Protein AF-A0A1D2NMA6-F1 (afdb_monomer_lite)

Sequence (159 aa):
MSFCCPCSRRSRALLVGILDLIVGSGGLSAVCFLLYIITNEMSKLQEDSPIEYNERMHILTGLYWSVMLSYVFPATVTLIIGIFTVFAVAQNNDCCAIASILLTIILVFACAGILLILYLIRIELPFLIPLSVVTILHVIFTFVLLSFRANDLKAQRTV

Organism: Orchesella cincta (NCBI:txid48709)

pLDDT: mean 81.52, std 11.04, range [36.41, 93.44]

Secondary structure (DSSP, 8-state):
--------HHHHHHHHHHHHHHHHHHHHHHHHHHHHHHHHHHHHHHHH-HHHHHHHHHHHHHHHHHHIIIIIHHHHHHHHHHHHHHHHHHHT-HHHHHHHHHHHHHHHHHHHHHHHHHHHTT--HHHHHHHHHHHHHHHHHHHHHHHHHHHHHHHHHT-

Radius of gyration: 20.3 Å; chains: 1; bounding box: 48×24×70 Å

Foldseek 3Di:
DDDDDPCPLLNVLLVLLVVLLCQLVVLVVVLVVVVVVLVVVLVVLVVPPVPCSVVVVVVSVVVNVLSCQLGVVLSNLSNVLSVLSNCCSVVVPVVSLVVSLVSLVVSLVSLVVSLVVCVVVVPDPVSNVSSVVSSVSSVVSSVSSVVSVVVVVVVVVVD

Structure (mmCIF, N/CA/C/O backbone):
data_AF-A0A1D2NMA6-F1
#
_entry.id   AF-A0A1D2NMA6-F1
#
loop_
_atom_site.group_PDB
_atom_site.id
_atom_site.type_symbol
_atom_site.label_atom_id
_atom_site.label_alt_id
_atom_site.label_comp_id
_atom_site.label_asym_id
_atom_site.label_entity_id
_atom_site.label_seq_id
_atom_site.pdbx_PDB_ins_code
_atom_site.Cartn_x
_atom_site.Cartn_y
_atom_site.Cartn_z
_atom_site.occupancy
_atom_site.B_iso_or_equiv
_atom_site.auth_seq_id
_atom_site.auth_comp_id
_atom_site.auth_asym_id
_atom_site.auth_atom_id
_atom_site.pdbx_PDB_model_num
ATOM 1 N N . MET A 1 1 ? -10.199 -12.063 -37.151 1.00 40.91 1 MET A N 1
ATOM 2 C CA . MET A 1 1 ? -9.593 -12.136 -35.802 1.00 40.91 1 MET A CA 1
ATOM 3 C C . MET A 1 1 ? -8.202 -11.534 -35.863 1.00 40.91 1 MET A C 1
ATOM 5 O O . MET A 1 1 ? -7.366 -12.136 -36.516 1.00 40.91 1 MET A O 1
ATOM 9 N N . SER A 1 2 ? -7.967 -10.359 -35.270 1.00 36.41 2 SER A N 1
ATOM 10 C CA . SER A 1 2 ? -6.623 -9.805 -34.993 1.00 36.41 2 SER A CA 1
ATOM 11 C C . SER A 1 2 ? -6.759 -8.528 -34.151 1.00 36.41 2 SER A C 1
ATOM 13 O O . SER A 1 2 ? -6.626 -7.422 -34.659 1.00 36.41 2 SER A O 1
ATOM 15 N N . PHE A 1 3 ? -7.064 -8.677 -32.861 1.00 41.34 3 PHE A N 1
ATOM 16 C CA . PHE A 1 3 ? -6.828 -7.630 -31.865 1.00 41.34 3 PHE A CA 1
ATOM 17 C C . PHE A 1 3 ? -5.645 -8.082 -31.017 1.00 41.34 3 PHE A C 1
ATOM 19 O O . PHE A 1 3 ? -5.811 -8.827 -30.060 1.00 41.34 3 PHE A O 1
ATOM 26 N N . CYS A 1 4 ? -4.439 -7.673 -31.397 1.00 44.31 4 CYS A N 1
ATOM 27 C CA . CYS A 1 4 ? -3.271 -7.781 -30.532 1.00 44.31 4 CYS A CA 1
ATOM 28 C C . CYS A 1 4 ? -2.357 -6.593 -30.830 1.00 44.31 4 CYS A C 1
ATOM 30 O O . CYS A 1 4 ? -1.364 -6.713 -31.540 1.00 44.31 4 CYS A O 1
ATOM 32 N N . CYS A 1 5 ? -2.705 -5.420 -30.292 1.00 48.94 5 CYS A N 1
ATOM 33 C CA . CYS A 1 5 ? -1.688 -4.405 -30.044 1.00 48.94 5 CYS A CA 1
ATOM 34 C C . CYS A 1 5 ? -0.673 -5.035 -29.080 1.00 48.94 5 CYS A C 1
ATOM 36 O O . CYS A 1 5 ? -1.072 -5.414 -27.974 1.00 48.94 5 CYS A O 1
ATOM 38 N N . PRO A 1 6 ? 0.615 -5.172 -29.434 1.00 49.62 6 PRO A N 1
ATOM 39 C CA . PRO A 1 6 ? 1.614 -5.495 -28.435 1.00 49.62 6 PRO A CA 1
ATOM 40 C C . PRO A 1 6 ? 1.667 -4.294 -27.490 1.00 49.62 6 PRO A C 1
ATOM 42 O O . PRO A 1 6 ? 2.248 -3.265 -27.828 1.00 49.62 6 PRO A O 1
ATOM 45 N N . CYS A 1 7 ? 1.010 -4.390 -26.329 1.00 57.56 7 CYS A N 1
ATOM 46 C CA . CYS A 1 7 ? 1.116 -3.376 -25.286 1.00 57.56 7 CYS A CA 1
ATOM 47 C C . CYS A 1 7 ? 2.602 -3.126 -25.032 1.00 57.56 7 CYS A C 1
ATOM 49 O O . CYS A 1 7 ? 3.321 -3.998 -24.514 1.00 57.56 7 CYS A O 1
ATOM 51 N N . SER A 1 8 ? 3.060 -1.944 -25.451 1.00 68.88 8 SER A N 1
ATOM 52 C CA . SER A 1 8 ? 4.447 -1.538 -25.295 1.00 68.88 8 SER A CA 1
ATOM 53 C C . SER A 1 8 ? 4.814 -1.652 -23.815 1.00 68.88 8 SER A C 1
ATOM 55 O O . SER A 1 8 ? 3.973 -1.496 -22.926 1.00 68.88 8 SER A O 1
ATOM 57 N N . ARG A 1 9 ? 6.066 -1.987 -23.512 1.00 70.88 9 ARG A N 1
ATOM 58 C CA . ARG A 1 9 ? 6.499 -2.213 -22.123 1.00 70.88 9 ARG A CA 1
ATOM 59 C C . ARG A 1 9 ? 6.287 -0.966 -21.250 1.00 70.88 9 ARG A C 1
ATOM 61 O O . ARG A 1 9 ? 5.911 -1.098 -20.090 1.00 70.88 9 ARG A O 1
ATOM 68 N N . ARG A 1 10 ? 6.392 0.225 -21.851 1.00 73.50 10 ARG A N 1
ATOM 69 C CA . ARG A 1 10 ? 6.028 1.512 -21.238 1.00 73.50 10 ARG A CA 1
ATOM 70 C C . ARG A 1 10 ? 4.545 1.593 -20.875 1.00 73.50 10 ARG A C 1
ATOM 72 O O . ARG A 1 10 ? 4.219 2.040 -19.784 1.00 73.50 10 ARG A O 1
ATOM 79 N N . SER A 1 11 ? 3.651 1.088 -21.728 1.00 80.44 11 SER A N 1
ATOM 80 C CA . SER A 1 11 ? 2.211 1.016 -21.436 1.00 80.44 11 SER A CA 1
ATOM 81 C C . SER A 1 11 ? 1.908 0.124 -20.226 1.00 80.44 11 SER A C 1
ATOM 83 O O . SER A 1 11 ? 0.993 0.428 -19.470 1.00 80.44 11 SER A O 1
ATOM 85 N N . ARG A 1 12 ? 2.691 -0.943 -19.999 1.00 80.75 12 ARG A N 1
ATOM 86 C CA . ARG A 1 12 ? 2.559 -1.799 -18.804 1.00 80.75 12 ARG A CA 1
ATOM 87 C C . ARG A 1 12 ? 3.016 -1.096 -17.526 1.00 80.75 12 ARG A C 1
ATOM 89 O O . ARG A 1 12 ? 2.300 -1.153 -16.536 1.00 80.75 12 ARG A O 1
ATOM 96 N N . ALA A 1 13 ? 4.164 -0.418 -17.553 1.00 82.25 13 ALA A N 1
ATOM 97 C CA . ALA A 1 13 ? 4.648 0.351 -16.403 1.00 82.25 13 ALA A CA 1
ATOM 98 C C . ALA A 1 13 ? 3.709 1.523 -16.061 1.00 82.25 13 ALA A C 1
ATOM 100 O O . ALA A 1 13 ? 3.405 1.751 -14.894 1.00 82.25 13 ALA A O 1
ATOM 101 N N . LEU A 1 14 ? 3.181 2.211 -17.080 1.00 86.25 14 LEU A N 1
ATOM 102 C CA . LEU A 1 14 ? 2.173 3.256 -16.900 1.00 86.25 14 LEU A CA 1
ATOM 103 C C . LEU A 1 14 ? 0.888 2.700 -16.276 1.00 86.25 14 LEU A C 1
ATOM 105 O O . LEU A 1 14 ? 0.346 3.308 -15.359 1.00 86.25 14 LEU A O 1
ATOM 109 N N . LEU A 1 15 ? 0.420 1.537 -16.745 1.00 87.50 15 LEU A N 1
ATOM 110 C CA . LEU A 1 15 ? -0.759 0.878 -16.186 1.00 87.50 15 LEU A CA 1
ATOM 111 C C . LEU A 1 15 ? -0.560 0.525 -14.708 1.00 87.50 15 LEU A C 1
ATOM 113 O O . LEU A 1 15 ? -1.469 0.766 -13.926 1.00 87.50 15 LEU A O 1
ATOM 117 N N . VAL A 1 16 ? 0.614 0.012 -14.318 1.00 88.44 16 VAL A N 1
ATOM 118 C CA . VAL A 1 16 ? 0.945 -0.238 -12.902 1.00 88.44 16 VAL A CA 1
ATOM 119 C C . VAL A 1 16 ? 0.851 1.053 -12.092 1.00 88.44 16 VAL A C 1
ATOM 121 O O . VAL A 1 16 ? 0.138 1.084 -11.098 1.00 88.44 16 VAL A O 1
ATOM 124 N N . GLY A 1 17 ? 1.461 2.144 -12.568 1.00 87.62 17 GLY A N 1
ATOM 125 C CA . GLY A 1 17 ? 1.374 3.438 -11.887 1.00 87.62 17 GLY A CA 1
ATOM 126 C C . GLY A 1 17 ? -0.065 3.953 -11.738 1.00 87.62 17 GLY A C 1
ATOM 127 O O . GLY A 1 17 ? -0.431 4.464 -10.684 1.00 87.62 17 GLY A O 1
ATOM 128 N N . ILE A 1 18 ? -0.912 3.779 -12.759 1.00 91.44 18 ILE A N 1
ATOM 129 C CA . ILE A 1 18 ? -2.339 4.142 -12.692 1.00 91.44 18 ILE A CA 1
ATOM 130 C C . ILE A 1 18 ? -3.096 3.243 -11.706 1.00 91.44 18 ILE A C 1
ATOM 132 O O . ILE A 1 18 ? -3.923 3.737 -10.943 1.00 91.44 18 ILE A O 1
ATOM 136 N N . LEU A 1 19 ? -2.822 1.937 -11.699 1.00 90.88 19 LEU A N 1
ATOM 137 C CA . LEU A 1 19 ? -3.436 1.006 -10.753 1.00 90.88 19 LEU A CA 1
ATOM 138 C C . LEU A 1 19 ? -3.055 1.350 -9.310 1.00 90.88 19 LEU A C 1
ATOM 140 O O . LEU A 1 19 ? -3.938 1.371 -8.458 1.00 90.88 19 LEU A O 1
ATOM 144 N N . ASP A 1 20 ? -1.797 1.703 -9.048 1.00 90.69 20 ASP A N 1
ATOM 145 C CA . ASP A 1 20 ? -1.352 2.188 -7.737 1.00 90.69 20 ASP A CA 1
ATOM 146 C C . ASP A 1 20 ? -2.088 3.467 -7.318 1.00 90.69 20 ASP A C 1
ATOM 148 O O . ASP A 1 20 ? -2.544 3.581 -6.181 1.00 90.69 20 ASP A O 1
ATOM 152 N N . LEU A 1 21 ? -2.298 4.417 -8.235 1.00 91.50 21 LEU A N 1
ATOM 153 C CA . LEU A 1 21 ? -3.097 5.613 -7.944 1.00 91.50 21 LEU A CA 1
ATOM 154 C C . LEU A 1 21 ? -4.544 5.265 -7.572 1.00 91.50 21 LEU A C 1
ATOM 156 O O . LEU A 1 21 ? -5.086 5.834 -6.621 1.00 91.50 21 LEU A O 1
ATOM 160 N N . ILE A 1 22 ? -5.172 4.330 -8.291 1.00 91.88 22 ILE A N 1
ATOM 161 C CA . ILE A 1 22 ? -6.548 3.886 -8.021 1.00 91.88 22 ILE A CA 1
ATOM 162 C C . ILE A 1 22 ? -6.627 3.161 -6.674 1.00 91.88 22 ILE A C 1
ATOM 164 O O . ILE A 1 22 ? -7.504 3.462 -5.868 1.00 91.88 22 ILE A O 1
ATOM 168 N N . VAL A 1 23 ? -5.705 2.237 -6.402 1.00 89.44 23 VAL A N 1
ATOM 169 C CA . VAL A 1 23 ? -5.673 1.475 -5.145 1.00 89.44 23 VAL A CA 1
ATOM 170 C C . VAL A 1 23 ? -5.387 2.398 -3.963 1.00 89.44 23 VAL A C 1
ATOM 172 O O . VAL A 1 23 ? -6.075 2.318 -2.948 1.00 89.44 23 VAL A O 1
ATOM 175 N N . GLY A 1 24 ? -4.424 3.311 -4.096 1.00 88.19 24 GLY A N 1
ATOM 176 C CA . GLY A 1 24 ? -4.085 4.273 -3.051 1.00 88.19 24 GLY A CA 1
ATOM 177 C C . GLY A 1 24 ? -5.232 5.243 -2.749 1.00 88.19 24 GLY A C 1
ATOM 178 O O . GLY A 1 24 ? -5.620 5.399 -1.593 1.00 88.19 24 GLY A O 1
ATOM 179 N N . SER A 1 25 ? -5.836 5.852 -3.774 1.00 89.75 25 SER A N 1
ATOM 180 C CA . SER A 1 25 ? -6.957 6.794 -3.594 1.00 89.75 25 SER A CA 1
ATOM 181 C C . SER A 1 25 ? -8.247 6.114 -3.119 1.00 89.75 25 SER A C 1
ATOM 183 O O . SER A 1 25 ? -8.918 6.618 -2.214 1.00 89.75 25 SER A O 1
ATOM 185 N N . GLY A 1 26 ? -8.577 4.945 -3.673 1.00 87.31 26 GLY A N 1
ATOM 186 C CA . GLY A 1 26 ? -9.696 4.115 -3.230 1.00 87.31 26 GLY A CA 1
ATOM 187 C C . GLY A 1 26 ? -9.528 3.642 -1.785 1.00 87.31 26 GLY A C 1
ATOM 188 O O . GLY A 1 26 ? -10.465 3.742 -0.993 1.00 87.31 26 GLY A O 1
ATOM 189 N N . GLY A 1 27 ? -8.317 3.215 -1.414 1.00 86.00 27 GLY A N 1
ATOM 190 C CA . GLY A 1 27 ? -7.967 2.848 -0.043 1.00 86.00 27 GLY A CA 1
ATOM 191 C C . GLY A 1 27 ? -8.146 4.014 0.927 1.00 86.00 27 GLY A C 1
ATOM 192 O O . GLY A 1 27 ? -8.843 3.871 1.926 1.00 86.00 27 GLY A O 1
ATOM 193 N N . LEU A 1 28 ? -7.608 5.195 0.605 1.00 88.56 28 LEU A N 1
ATOM 194 C CA . LEU A 1 28 ? -7.786 6.397 1.431 1.00 88.56 28 LEU A CA 1
ATOM 195 C C . LEU A 1 28 ? -9.260 6.805 1.575 1.00 88.56 28 LEU A C 1
ATOM 197 O O . LEU A 1 28 ? -9.687 7.191 2.663 1.00 88.56 28 LEU A O 1
ATOM 201 N N . SER A 1 29 ? -10.055 6.672 0.510 1.00 89.12 29 SER A N 1
ATOM 202 C CA . SER A 1 29 ? -11.493 6.966 0.547 1.00 89.12 29 SER A CA 1
ATOM 203 C C . SER A 1 29 ? -12.231 6.025 1.504 1.00 89.12 29 SER A C 1
ATOM 205 O O . SER A 1 29 ? -12.994 6.483 2.352 1.00 89.12 29 SER A O 1
ATOM 207 N N . ALA A 1 30 ? -11.964 4.716 1.424 1.00 84.88 30 ALA A N 1
ATOM 208 C CA . ALA A 1 30 ? -12.556 3.721 2.321 1.00 84.88 30 ALA A CA 1
ATOM 209 C C . ALA A 1 30 ? -12.151 3.953 3.785 1.00 84.88 30 ALA A C 1
ATOM 211 O O . ALA A 1 30 ? -12.967 3.821 4.698 1.00 84.88 30 ALA A O 1
ATOM 212 N N . VAL A 1 31 ? -10.904 4.360 4.013 1.00 88.44 31 VAL A N 1
ATOM 213 C CA . VAL A 1 31 ? -10.408 4.687 5.349 1.00 88.44 31 VAL A CA 1
ATOM 214 C C . VAL A 1 31 ? -11.080 5.920 5.928 1.00 88.44 31 VAL A C 1
ATOM 216 O O . VAL A 1 31 ? -11.404 5.923 7.111 1.00 88.44 31 VAL A O 1
ATOM 219 N N . CYS A 1 32 ? -11.344 6.939 5.112 1.00 88.31 32 CYS A N 1
ATOM 220 C CA . CYS A 1 32 ? -12.080 8.119 5.553 1.00 88.31 32 CYS A CA 1
ATOM 221 C C . CYS A 1 32 ? -13.461 7.733 6.117 1.00 88.31 32 CYS A C 1
ATOM 223 O O . CYS A 1 32 ? -13.833 8.189 7.197 1.00 88.31 32 CYS A O 1
ATOM 225 N N . PHE A 1 33 ? -14.172 6.810 5.455 1.00 87.75 33 PHE A N 1
ATOM 226 C CA . PHE A 1 33 ? -15.437 6.269 5.965 1.00 87.75 33 PHE A CA 1
ATOM 227 C C . PHE A 1 33 ? -15.270 5.507 7.287 1.00 87.75 33 PHE A C 1
ATOM 229 O O . PHE A 1 33 ? -16.055 5.714 8.211 1.00 87.75 33 PHE A O 1
ATOM 236 N N . LEU A 1 34 ? -14.252 4.649 7.405 1.00 85.31 34 LEU A N 1
ATOM 237 C CA . LEU A 1 34 ? -13.996 3.892 8.637 1.00 85.31 34 LEU A CA 1
ATOM 238 C C . LEU A 1 34 ? -13.644 4.805 9.816 1.00 85.31 34 LEU A C 1
ATOM 240 O O . LEU A 1 34 ? -14.186 4.641 10.907 1.00 85.31 34 LEU A O 1
ATOM 244 N N . LEU A 1 35 ? -12.768 5.787 9.593 1.00 87.88 35 LEU A N 1
ATOM 245 C CA . LEU A 1 35 ? -12.383 6.756 10.614 1.00 87.88 35 LEU A CA 1
ATOM 246 C C . LEU A 1 35 ? -13.574 7.611 11.038 1.00 87.88 35 LEU A C 1
ATOM 248 O O . LEU A 1 35 ? -13.762 7.813 12.231 1.00 87.88 35 LEU A O 1
ATOM 252 N N . TYR A 1 36 ? -14.421 8.035 10.096 1.00 89.25 36 TYR A N 1
ATOM 253 C CA . TYR A 1 36 ? -15.647 8.763 10.417 1.00 89.25 36 TYR A CA 1
ATOM 254 C C . TYR A 1 36 ? -16.562 7.969 11.361 1.00 89.25 36 TYR A C 1
ATOM 256 O O . TYR A 1 36 ? -17.038 8.517 12.353 1.00 89.25 36 TYR A O 1
ATOM 264 N N . ILE A 1 37 ? -16.766 6.672 11.099 1.00 87.50 37 ILE A N 1
ATOM 265 C CA . ILE A 1 37 ? -17.576 5.801 11.966 1.00 87.50 37 ILE A CA 1
ATOM 266 C C . ILE A 1 37 ? -16.955 5.709 13.366 1.00 87.50 37 ILE A C 1
ATOM 268 O O . ILE A 1 37 ? -17.656 5.913 14.355 1.00 87.50 37 ILE A O 1
ATOM 272 N N . ILE A 1 38 ? -15.645 5.458 13.457 1.00 85.75 38 ILE A N 1
ATOM 273 C CA . ILE A 1 38 ? -14.937 5.337 14.741 1.00 85.75 38 ILE A CA 1
ATOM 274 C C . ILE A 1 38 ? -15.013 6.645 15.538 1.00 85.75 38 ILE A C 1
ATOM 276 O O . ILE A 1 38 ? -15.318 6.622 16.729 1.00 85.75 38 ILE A O 1
ATOM 280 N N . THR A 1 39 ? -14.770 7.789 14.895 1.00 86.44 39 THR A N 1
ATOM 281 C CA . THR A 1 39 ? -14.832 9.104 15.545 1.00 86.44 39 THR A CA 1
ATOM 282 C C . THR A 1 39 ? -16.245 9.431 16.023 1.00 86.44 39 THR A C 1
ATOM 284 O O . THR A 1 39 ? -16.405 9.970 17.115 1.00 86.44 39 THR A O 1
ATOM 287 N N . ASN A 1 40 ? -17.275 9.074 15.252 1.00 87.00 40 ASN A N 1
ATOM 288 C CA . ASN A 1 40 ? -18.661 9.286 15.659 1.00 87.00 40 ASN A CA 1
ATOM 289 C C . ASN A 1 40 ? -19.026 8.444 16.895 1.00 87.00 40 ASN A C 1
ATOM 291 O O . ASN A 1 40 ? -19.668 8.943 17.814 1.00 87.00 40 ASN A O 1
ATOM 295 N N . GLU A 1 41 ? -18.572 7.190 16.959 1.00 83.62 41 GLU A N 1
ATOM 296 C CA . GLU A 1 41 ? -18.770 6.343 18.142 1.00 83.62 41 GLU A CA 1
ATOM 297 C C . GLU A 1 41 ? -18.022 6.882 19.371 1.00 83.62 41 GLU A C 1
ATOM 299 O O . GLU A 1 41 ? -18.601 6.938 20.454 1.00 83.62 41 GLU A O 1
ATOM 304 N N . MET A 1 42 ? -16.780 7.363 19.212 1.00 81.94 42 MET A N 1
ATOM 305 C CA . MET A 1 42 ? -16.048 8.038 20.297 1.00 81.94 42 MET A CA 1
ATOM 306 C C . MET A 1 42 ? -16.804 9.268 20.822 1.00 81.94 42 MET A C 1
ATOM 308 O O . MET A 1 42 ? -16.885 9.458 22.034 1.00 81.94 42 MET A O 1
ATOM 312 N N . SER A 1 43 ? -17.378 10.078 19.923 1.00 82.56 43 SER A N 1
ATOM 313 C CA . SER A 1 43 ? -18.151 11.272 20.286 1.00 82.56 43 SER A CA 1
ATOM 314 C C . SER A 1 43 ? -19.395 10.922 21.104 1.00 82.56 43 SER A C 1
ATOM 316 O O . SER A 1 43 ? -19.642 11.548 22.128 1.00 82.56 43 SER A O 1
ATOM 318 N N . LYS A 1 44 ? -20.153 9.893 20.702 1.00 82.50 44 LYS A N 1
ATOM 319 C CA . LYS A 1 44 ? -21.338 9.438 21.453 1.00 82.50 44 LYS A CA 1
ATOM 320 C C . LYS A 1 44 ? -20.972 8.887 22.830 1.00 82.50 44 LYS A C 1
ATOM 322 O O . LYS A 1 44 ? -21.606 9.219 23.824 1.00 82.50 44 LYS A O 1
ATOM 327 N N . LEU A 1 45 ? -19.904 8.087 22.904 1.00 77.94 45 LEU A N 1
ATOM 328 C CA . LEU A 1 45 ? -19.385 7.537 24.162 1.00 77.94 45 LEU A CA 1
ATOM 329 C C . LEU A 1 45 ? -18.989 8.627 25.168 1.00 77.94 45 LEU A C 1
ATOM 331 O O . LEU A 1 45 ? -19.103 8.414 26.376 1.00 77.94 45 LEU A O 1
ATOM 335 N N . GLN A 1 46 ? -18.523 9.778 24.680 1.00 77.00 46 GLN A N 1
ATOM 336 C CA . GLN A 1 46 ? -18.196 10.932 25.513 1.00 77.00 46 GLN A CA 1
ATOM 337 C C . GLN A 1 46 ? -19.448 11.624 26.081 1.00 77.00 46 GLN A C 1
ATOM 339 O O . GLN A 1 46 ? -19.393 12.142 27.196 1.00 77.00 46 GLN A O 1
ATOM 344 N N . GLU A 1 47 ? -20.556 11.637 25.336 1.00 78.12 47 GLU A N 1
ATOM 345 C CA . GLU A 1 47 ? -21.807 12.303 25.724 1.00 78.12 47 GLU A CA 1
ATOM 346 C C . GLU A 1 47 ? -22.669 11.451 26.671 1.00 78.12 47 GLU A C 1
ATOM 348 O O . GLU A 1 47 ? -23.181 11.973 27.661 1.00 78.12 47 GLU A O 1
ATOM 353 N N . ASP A 1 48 ? -22.791 10.145 26.414 1.00 73.62 48 ASP A N 1
ATOM 354 C CA . ASP A 1 48 ? -23.780 9.294 27.093 1.00 73.62 48 ASP A CA 1
ATOM 355 C C . ASP A 1 48 ? -23.298 8.697 28.430 1.00 73.62 48 ASP A C 1
ATOM 357 O O . ASP A 1 48 ? -24.108 8.397 29.311 1.00 73.62 48 ASP A O 1
ATOM 361 N N . SER A 1 49 ? -21.988 8.495 28.620 1.00 65.44 49 SER A N 1
ATOM 362 C CA . SER A 1 49 ? -21.489 7.708 29.761 1.00 65.44 49 SER A CA 1
ATOM 363 C C . SER A 1 49 ? -20.029 8.015 30.140 1.00 65.44 49 SER A C 1
ATOM 365 O O . SER A 1 49 ? -19.135 7.206 29.873 1.00 65.44 49 SER A O 1
ATOM 367 N N . PRO A 1 50 ? -19.748 9.131 30.842 1.00 64.25 50 PRO A N 1
ATOM 368 C CA . PRO A 1 50 ? -18.381 9.540 31.192 1.00 64.25 50 PRO A CA 1
ATOM 369 C C . PRO A 1 50 ? -17.638 8.554 32.115 1.00 64.25 50 PRO A C 1
ATOM 371 O O . PRO A 1 50 ? -16.412 8.594 32.192 1.00 64.25 50 PRO A O 1
ATOM 374 N N . ILE A 1 51 ? -18.355 7.656 32.803 1.00 67.62 51 ILE A N 1
ATOM 375 C CA . ILE A 1 51 ? -17.769 6.635 33.690 1.00 67.62 51 ILE A CA 1
ATOM 376 C C . ILE A 1 51 ? -17.271 5.415 32.888 1.00 67.62 51 ILE A C 1
ATOM 378 O O . ILE A 1 51 ? -16.154 4.961 33.122 1.00 67.62 51 ILE A O 1
ATOM 382 N N . GLU A 1 52 ? -18.038 4.925 31.903 1.00 69.88 52 GLU A N 1
ATOM 383 C CA . GLU A 1 52 ? -17.607 3.842 30.988 1.00 69.88 52 GLU A CA 1
ATOM 384 C C . GLU A 1 52 ? -16.619 4.324 29.912 1.00 69.88 52 GLU A C 1
ATOM 386 O O . GLU A 1 52 ? -15.904 3.520 29.305 1.00 69.88 52 GLU A O 1
ATOM 391 N N . TYR A 1 53 ? -16.553 5.640 29.685 1.00 67.75 53 TYR A N 1
ATOM 392 C CA . TYR A 1 53 ? -15.681 6.263 28.694 1.00 67.75 53 TYR A CA 1
ATOM 393 C C . TYR A 1 53 ? -14.224 5.825 28.851 1.00 67.75 53 TYR A C 1
ATOM 395 O O . TYR A 1 53 ? -13.597 5.425 27.877 1.00 67.75 53 TYR A O 1
ATOM 403 N N . ASN A 1 54 ? -13.687 5.824 30.074 1.00 71.44 54 ASN A N 1
ATOM 404 C CA . ASN A 1 54 ? -12.266 5.545 30.288 1.00 71.44 54 ASN A CA 1
ATOM 405 C C . ASN A 1 54 ? -11.883 4.089 29.946 1.00 71.44 54 ASN A C 1
ATOM 407 O O . ASN A 1 54 ? -10.766 3.827 29.504 1.00 71.44 54 ASN A O 1
ATOM 411 N N . GLU A 1 55 ? -12.819 3.148 30.099 1.00 74.50 55 GLU A N 1
ATOM 412 C CA . GLU A 1 55 ? -12.592 1.724 29.831 1.00 74.50 55 GLU A CA 1
ATOM 413 C C . GLU A 1 55 ? -12.729 1.401 28.333 1.00 74.50 55 GLU A C 1
ATOM 415 O O . GLU A 1 55 ? -11.883 0.716 27.752 1.00 74.50 55 GLU A O 1
ATOM 420 N N . ARG A 1 56 ? -13.737 1.971 27.657 1.00 78.38 56 ARG A N 1
ATOM 421 C CA . ARG A 1 56 ? -13.942 1.769 26.210 1.00 78.38 56 ARG A CA 1
ATOM 422 C C . ARG A 1 56 ? -13.002 2.600 25.338 1.00 78.38 56 ARG A C 1
ATOM 424 O O . ARG A 1 56 ? -12.634 2.153 24.250 1.00 78.38 56 ARG A O 1
ATOM 431 N N . MET A 1 57 ? -12.555 3.765 25.804 1.00 79.81 57 MET A N 1
ATOM 432 C CA . MET A 1 57 ? -11.666 4.653 25.045 1.00 79.81 57 MET A CA 1
ATOM 433 C C . MET A 1 57 ? -10.345 3.977 24.671 1.00 79.81 57 MET A C 1
ATOM 435 O O . MET A 1 57 ? -9.854 4.167 23.557 1.00 79.81 57 MET A O 1
ATOM 439 N N . HIS A 1 58 ? -9.784 3.140 25.549 1.00 79.50 58 HIS A N 1
ATOM 440 C CA . HIS A 1 58 ? -8.556 2.400 25.249 1.00 79.50 58 HIS A CA 1
ATOM 441 C C . HIS A 1 58 ? -8.743 1.435 24.063 1.00 79.50 58 HIS A C 1
ATOM 443 O O . HIS A 1 58 ? -7.881 1.346 23.186 1.00 79.50 58 HIS A O 1
ATOM 449 N N . ILE A 1 59 ? -9.897 0.761 23.986 1.00 82.06 59 ILE A N 1
ATOM 450 C CA . ILE A 1 59 ? -10.231 -0.170 22.897 1.00 82.06 59 ILE A CA 1
ATOM 451 C C . ILE A 1 59 ? -10.431 0.593 21.581 1.00 82.06 59 ILE A C 1
ATOM 453 O O . ILE A 1 59 ? -9.824 0.238 20.569 1.00 82.06 59 ILE A O 1
ATOM 457 N N . LEU A 1 60 ? -11.223 1.673 21.591 1.00 81.06 60 LEU A N 1
ATOM 458 C CA . LEU A 1 60 ? -11.455 2.484 20.390 1.00 81.06 60 LEU A CA 1
ATOM 459 C C . LEU A 1 60 ? -10.170 3.167 19.893 1.00 81.06 60 LEU A C 1
ATOM 461 O O . LEU A 1 60 ? -9.946 3.251 18.686 1.00 81.06 60 LEU A O 1
ATOM 465 N N . THR A 1 61 ? -9.293 3.604 20.800 1.00 84.00 61 THR A N 1
ATOM 466 C CA . THR A 1 61 ? -7.983 4.172 20.443 1.00 84.00 61 THR A CA 1
ATOM 467 C C . THR A 1 61 ? -7.076 3.116 19.806 1.00 84.00 61 THR A C 1
ATOM 469 O O . THR A 1 61 ? -6.402 3.395 18.813 1.00 84.00 61 THR A O 1
ATOM 472 N N . GLY A 1 62 ? -7.091 1.880 20.318 1.00 83.31 62 GLY A N 1
ATOM 473 C CA . GLY A 1 62 ? -6.381 0.750 19.711 1.00 83.31 62 GLY A CA 1
ATOM 474 C C . GLY A 1 62 ? -6.883 0.426 18.300 1.00 83.31 62 GLY A C 1
ATOM 475 O O . GLY A 1 62 ? -6.078 0.240 17.384 1.00 83.31 62 GLY A O 1
ATOM 476 N N . LEU A 1 63 ? -8.204 0.430 18.098 1.00 83.19 63 LEU A N 1
ATOM 477 C CA . LEU A 1 63 ? -8.830 0.265 16.780 1.00 83.19 63 LEU A CA 1
ATOM 478 C C . LEU A 1 63 ? -8.432 1.388 15.818 1.00 83.19 63 LEU A C 1
ATOM 480 O O . LEU A 1 63 ? -8.033 1.106 14.690 1.00 83.19 63 LEU A O 1
ATOM 484 N N . TYR A 1 64 ? -8.464 2.643 16.271 1.00 86.62 64 TYR A N 1
ATOM 485 C CA . TYR A 1 64 ? -8.038 3.795 15.477 1.00 86.62 64 TYR A CA 1
ATOM 486 C C . TYR A 1 64 ? -6.601 3.627 14.968 1.00 86.62 64 TYR A C 1
ATOM 488 O O . TYR A 1 64 ? -6.364 3.678 13.762 1.00 86.62 64 TYR A O 1
ATOM 496 N N . TRP A 1 65 ? -5.642 3.339 15.852 1.00 84.81 65 TRP A N 1
ATOM 497 C CA . TRP A 1 65 ? -4.244 3.141 15.449 1.00 84.81 65 TRP A CA 1
ATOM 498 C C . TRP A 1 65 ? -4.048 1.931 14.541 1.00 84.81 65 TRP A C 1
ATOM 500 O O . TRP A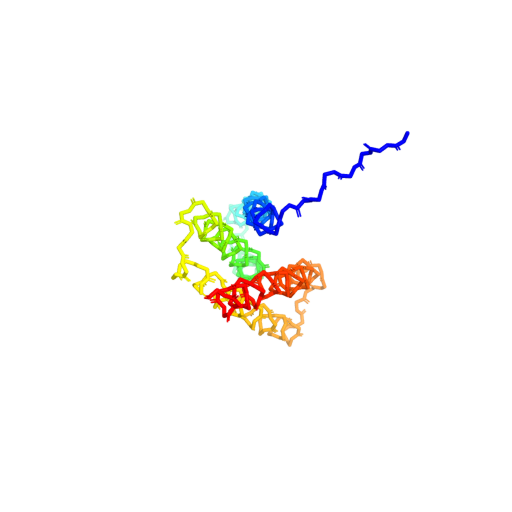 1 65 ? -3.256 1.989 13.599 1.00 84.81 65 TRP A O 1
ATOM 510 N N . SER A 1 66 ? -4.807 0.862 14.772 1.00 83.75 66 SER A N 1
ATOM 511 C CA . SER A 1 66 ? -4.794 -0.316 13.906 1.00 83.75 66 SER A CA 1
ATOM 512 C C . SER A 1 66 ? -5.280 0.029 12.498 1.00 83.75 66 SER A C 1
ATOM 514 O O . SER A 1 66 ? -4.665 -0.406 11.526 1.00 83.75 66 SER A O 1
ATOM 516 N N . VAL A 1 67 ? -6.309 0.872 12.360 1.00 86.38 67 VAL A N 1
ATOM 517 C CA . VAL A 1 67 ? -6.776 1.381 11.058 1.00 86.38 67 VAL A CA 1
ATOM 518 C C . VAL A 1 67 ? -5.731 2.291 10.405 1.00 86.38 67 VAL A C 1
ATOM 520 O O . VAL A 1 67 ? -5.438 2.134 9.218 1.00 86.38 67 VAL A O 1
ATOM 523 N N . MET A 1 68 ? -5.111 3.197 11.168 1.00 87.00 68 MET A N 1
ATOM 524 C CA . MET A 1 68 ? -4.062 4.087 10.652 1.00 87.00 68 MET A CA 1
ATOM 525 C C . MET A 1 68 ? -2.874 3.290 10.089 1.00 87.00 68 MET A C 1
ATOM 527 O O . MET A 1 68 ? -2.424 3.541 8.970 1.00 87.00 68 MET A O 1
ATOM 531 N N . LEU A 1 69 ? -2.392 2.286 10.824 1.00 82.81 69 LEU A N 1
ATOM 532 C CA . LEU A 1 69 ? -1.248 1.474 10.405 1.00 82.81 69 LEU A CA 1
ATOM 533 C C . LEU A 1 69 ? -1.599 0.485 9.288 1.00 82.81 69 LEU A C 1
ATOM 535 O O . LEU A 1 69 ? -0.821 0.322 8.350 1.00 82.81 69 LEU A O 1
ATOM 539 N N . SER A 1 70 ? -2.766 -0.158 9.359 1.00 83.75 70 SER A N 1
ATOM 540 C CA . SER A 1 70 ? -3.138 -1.225 8.416 1.00 83.75 70 SER A CA 1
ATOM 541 C C . SER A 1 70 ? -3.718 -0.702 7.106 1.00 83.75 70 SER A C 1
ATOM 543 O O . SER A 1 70 ? -3.723 -1.432 6.119 1.00 83.75 70 SER A O 1
ATOM 545 N N . TYR A 1 71 ? -4.208 0.543 7.074 1.00 84.56 71 TYR A N 1
ATOM 546 C CA . TYR A 1 71 ? -4.868 1.089 5.889 1.00 84.56 71 TYR A CA 1
ATOM 547 C C . TYR A 1 71 ? -4.358 2.470 5.469 1.00 84.56 71 TYR A C 1
ATOM 549 O O . TYR A 1 71 ? -4.003 2.622 4.301 1.00 84.56 71 TYR A O 1
ATOM 557 N N . VAL A 1 72 ? -4.274 3.469 6.366 1.00 88.56 72 VAL A N 1
ATOM 558 C CA . VAL A 1 72 ? -3.816 4.824 5.966 1.00 88.56 72 VAL A CA 1
ATOM 559 C C . VAL A 1 72 ? -2.396 4.772 5.429 1.00 88.56 72 VAL A C 1
ATOM 561 O O . VAL A 1 72 ? -2.129 5.269 4.333 1.00 88.56 72 VAL A O 1
ATOM 564 N N . PHE A 1 73 ? -1.486 4.173 6.198 1.00 89.56 73 PHE A N 1
ATOM 565 C CA . PHE A 1 73 ? -0.081 4.073 5.829 1.00 89.56 73 PHE A CA 1
ATOM 566 C C . PHE A 1 73 ? 0.113 3.407 4.454 1.00 89.56 73 PHE A C 1
ATOM 568 O O . PHE A 1 73 ? 0.638 4.072 3.555 1.00 89.56 73 PHE A O 1
ATOM 575 N N . PRO A 1 74 ? -0.349 2.161 4.215 1.00 89.00 74 PRO A N 1
ATOM 576 C CA . PRO A 1 74 ? -0.135 1.515 2.927 1.00 89.00 74 PRO A CA 1
ATOM 577 C C . PRO A 1 74 ? -0.850 2.228 1.778 1.00 89.00 74 PRO A C 1
ATOM 579 O O . PRO A 1 74 ? -0.270 2.338 0.700 1.00 89.00 74 PRO A O 1
ATOM 582 N N . ALA A 1 75 ? -2.059 2.763 1.980 1.00 90.06 75 ALA A N 1
ATOM 583 C CA . ALA A 1 75 ? -2.779 3.478 0.926 1.00 90.06 75 ALA A CA 1
ATOM 584 C C . ALA A 1 75 ? -2.057 4.771 0.507 1.00 90.06 75 ALA A C 1
ATOM 586 O O . ALA A 1 75 ? -1.908 5.039 -0.686 1.00 90.06 75 ALA A O 1
ATOM 587 N N . THR A 1 76 ? -1.533 5.530 1.475 1.00 92.00 76 THR A N 1
ATOM 588 C CA . THR A 1 76 ? -0.771 6.761 1.214 1.00 92.00 76 THR A CA 1
ATOM 589 C C . THR A 1 76 ? 0.515 6.463 0.451 1.00 92.00 76 THR A C 1
ATOM 591 O O . THR A 1 76 ? 0.802 7.098 -0.562 1.00 92.00 76 THR A O 1
ATOM 594 N N . VAL A 1 77 ? 1.286 5.470 0.903 1.00 92.25 77 VAL A N 1
ATOM 595 C CA . VAL A 1 77 ? 2.552 5.108 0.251 1.00 92.25 77 VAL A CA 1
ATOM 596 C C . VAL A 1 77 ? 2.299 4.543 -1.149 1.00 92.25 77 VAL A C 1
ATOM 598 O O . VAL A 1 77 ? 3.009 4.910 -2.081 1.00 92.25 77 VAL A O 1
ATOM 601 N N . THR A 1 78 ? 1.250 3.733 -1.327 1.00 91.75 78 THR A N 1
ATOM 602 C CA . THR A 1 78 ? 0.825 3.225 -2.645 1.00 91.75 78 THR A CA 1
ATOM 603 C C . THR A 1 78 ? 0.497 4.371 -3.603 1.00 91.75 78 THR A C 1
ATOM 605 O O . THR A 1 78 ? 0.969 4.382 -4.737 1.00 91.75 78 THR A O 1
ATOM 608 N N . LEU A 1 79 ? -0.238 5.386 -3.137 1.00 91.25 79 LEU A N 1
ATOM 609 C CA . LEU A 1 79 ? -0.548 6.568 -3.940 1.00 91.25 79 LEU A CA 1
ATOM 610 C C . LEU A 1 79 ? 0.727 7.306 -4.374 1.00 91.25 79 LEU A C 1
ATOM 612 O O . LEU A 1 79 ? 0.866 7.657 -5.545 1.00 91.25 79 LEU A O 1
ATOM 616 N N . ILE A 1 80 ? 1.685 7.490 -3.461 1.00 93.44 80 ILE A N 1
ATOM 617 C CA . ILE A 1 80 ? 2.978 8.113 -3.772 1.00 93.44 80 ILE A CA 1
ATOM 618 C C . ILE A 1 80 ? 3.739 7.281 -4.817 1.00 93.44 80 ILE A C 1
ATOM 620 O O . ILE A 1 80 ? 4.200 7.837 -5.812 1.00 93.44 80 ILE A O 1
ATOM 624 N N . ILE A 1 81 ? 3.828 5.957 -4.653 1.00 92.81 81 ILE A N 1
ATOM 625 C CA . ILE A 1 81 ? 4.475 5.055 -5.626 1.00 92.81 81 ILE A CA 1
ATOM 626 C C . ILE A 1 81 ? 3.839 5.194 -7.014 1.00 92.81 81 ILE A C 1
ATOM 628 O O . ILE A 1 81 ? 4.564 5.303 -8.009 1.00 92.81 81 ILE A O 1
ATOM 632 N N . GLY A 1 82 ? 2.507 5.257 -7.085 1.00 90.56 82 GLY A N 1
ATOM 633 C CA . GLY A 1 82 ? 1.772 5.471 -8.330 1.00 90.56 82 GLY A CA 1
ATOM 634 C C . GLY A 1 82 ? 2.157 6.780 -9.017 1.00 90.56 82 GLY A C 1
ATOM 635 O O . GLY A 1 82 ? 2.496 6.774 -10.202 1.00 90.56 82 GLY A O 1
ATOM 636 N N . ILE A 1 83 ? 2.214 7.887 -8.263 1.00 92.19 83 ILE A N 1
ATOM 637 C CA . ILE A 1 83 ? 2.679 9.193 -8.763 1.00 92.19 83 ILE A CA 1
ATOM 638 C C . ILE A 1 83 ? 4.094 9.061 -9.340 1.00 92.19 83 ILE A C 1
ATOM 640 O O . ILE A 1 83 ? 4.312 9.377 -10.510 1.00 92.19 83 ILE A O 1
ATOM 644 N N . PHE A 1 84 ? 5.051 8.553 -8.558 1.00 91.69 84 PHE A N 1
ATOM 645 C CA . PHE A 1 84 ? 6.444 8.422 -8.999 1.00 91.69 84 PHE A CA 1
ATOM 646 C C . PHE A 1 84 ? 6.581 7.541 -10.243 1.00 91.69 84 PHE A C 1
ATOM 648 O O . PHE A 1 84 ? 7.349 7.876 -11.142 1.00 91.69 84 PHE A O 1
ATOM 655 N N . THR A 1 85 ? 5.813 6.456 -10.330 1.00 88.69 85 THR A N 1
ATOM 656 C CA . THR A 1 85 ? 5.827 5.541 -11.477 1.00 88.69 85 THR A CA 1
ATOM 657 C C . THR A 1 85 ? 5.275 6.206 -12.736 1.00 88.69 85 THR A C 1
ATOM 659 O O . THR A 1 85 ? 5.893 6.116 -13.798 1.00 88.69 85 THR A O 1
ATOM 662 N N . VAL A 1 86 ? 4.156 6.931 -12.635 1.00 90.56 86 VAL A N 1
ATOM 663 C CA . VAL A 1 86 ? 3.594 7.682 -13.769 1.00 90.56 86 VAL A CA 1
ATOM 664 C C . VAL A 1 86 ? 4.566 8.765 -14.236 1.00 90.56 86 VAL A C 1
ATOM 666 O O . VAL A 1 86 ? 4.839 8.856 -15.432 1.00 90.56 86 VAL A O 1
ATOM 669 N N . PHE A 1 87 ? 5.147 9.539 -13.313 1.00 89.81 87 PHE A N 1
ATOM 670 C CA . PHE A 1 87 ? 6.148 10.558 -13.645 1.00 89.81 87 PHE A CA 1
ATOM 671 C C . PHE A 1 87 ? 7.404 9.957 -14.283 1.00 89.81 87 PHE A C 1
ATOM 673 O O . PHE A 1 87 ? 7.894 10.490 -15.279 1.00 89.81 87 PHE A O 1
ATOM 680 N N . ALA A 1 88 ? 7.893 8.830 -13.761 1.00 87.94 88 ALA A N 1
ATOM 681 C CA . ALA A 1 88 ? 9.040 8.121 -14.313 1.00 87.94 88 ALA A CA 1
ATOM 682 C C . ALA A 1 88 ? 8.812 7.723 -15.775 1.00 87.94 88 ALA A C 1
ATOM 684 O O . ALA A 1 88 ? 9.680 7.951 -16.614 1.00 87.94 88 ALA A O 1
ATOM 685 N N . VAL A 1 89 ? 7.633 7.177 -16.095 1.00 86.69 89 VAL A N 1
ATOM 686 C CA . VAL A 1 89 ? 7.296 6.761 -17.464 1.00 86.69 89 VAL A CA 1
ATOM 687 C C . VAL A 1 89 ? 7.030 7.964 -18.371 1.00 86.69 89 VAL A C 1
ATOM 689 O O . VAL A 1 89 ? 7.505 7.979 -19.504 1.00 86.69 89 VAL A O 1
ATOM 692 N N . ALA A 1 90 ? 6.301 8.975 -17.891 1.00 87.06 90 ALA A N 1
ATOM 693 C CA . ALA A 1 90 ? 5.928 10.147 -18.682 1.00 87.06 90 ALA A CA 1
ATOM 694 C C . ALA A 1 90 ? 7.135 11.018 -19.059 1.00 87.06 90 ALA A C 1
ATOM 696 O O . ALA A 1 90 ? 7.205 11.513 -20.180 1.00 87.06 90 ALA A O 1
ATOM 697 N N . GLN A 1 91 ? 8.089 11.186 -18.139 1.00 89.19 91 GLN A N 1
ATOM 698 C CA . GLN A 1 91 ? 9.292 11.995 -18.361 1.00 89.19 91 GLN A CA 1
ATOM 69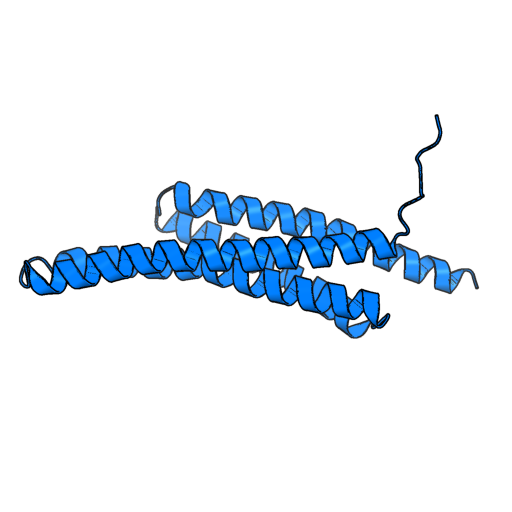9 C C . GLN A 1 91 ? 10.525 11.167 -18.742 1.00 89.19 91 GLN A C 1
ATOM 701 O O . GLN A 1 91 ? 11.591 11.737 -18.951 1.00 89.19 91 GLN A O 1
ATOM 706 N N . ASN A 1 92 ? 10.399 9.836 -18.820 1.00 84.31 92 ASN A N 1
ATOM 707 C CA . ASN A 1 92 ? 11.526 8.917 -18.999 1.00 84.31 92 ASN A CA 1
ATOM 708 C C . ASN A 1 92 ? 12.656 9.198 -17.979 1.00 84.31 92 ASN A C 1
ATOM 710 O O . ASN A 1 92 ? 13.831 9.273 -18.334 1.00 84.31 92 ASN A O 1
ATOM 714 N N . ASN A 1 93 ? 12.270 9.428 -16.717 1.00 86.56 93 ASN A N 1
ATOM 715 C CA . ASN A 1 93 ? 13.159 9.833 -15.630 1.00 86.56 93 ASN A CA 1
ATOM 716 C C . ASN A 1 93 ? 13.579 8.616 -14.793 1.00 86.56 93 ASN A C 1
ATOM 718 O O . ASN A 1 93 ? 12.814 8.115 -13.961 1.00 86.56 93 ASN A O 1
ATOM 722 N N . ASP A 1 94 ? 14.823 8.177 -14.984 1.00 82.88 94 ASP A N 1
ATOM 723 C CA . ASP A 1 94 ? 15.393 7.014 -14.297 1.00 82.88 94 ASP A CA 1
ATOM 724 C C . ASP A 1 94 ? 15.466 7.181 -12.774 1.00 82.88 94 ASP A C 1
ATOM 726 O O . ASP A 1 94 ? 15.335 6.199 -12.041 1.00 82.88 94 ASP A O 1
ATOM 730 N N . CYS A 1 95 ? 15.632 8.411 -12.276 1.00 87.06 95 CYS A N 1
ATOM 731 C CA . CYS A 1 95 ? 15.664 8.687 -10.840 1.00 87.06 95 CYS A CA 1
ATOM 732 C C . CYS A 1 95 ? 14.296 8.406 -10.202 1.00 87.06 95 CYS A C 1
ATOM 734 O O . CYS A 1 95 ? 14.215 7.703 -9.194 1.00 87.06 95 CYS A O 1
ATOM 736 N N . CYS A 1 96 ? 13.210 8.857 -10.839 1.00 86.94 96 CYS A N 1
ATOM 737 C CA . CYS A 1 96 ? 11.849 8.560 -10.390 1.00 86.94 96 CYS A CA 1
ATOM 738 C C . CYS A 1 96 ? 11.536 7.056 -10.457 1.00 86.94 96 CYS A C 1
ATOM 740 O O . CYS A 1 96 ? 10.871 6.540 -9.561 1.00 86.94 96 CYS A O 1
ATOM 742 N N . ALA A 1 97 ? 12.052 6.342 -11.466 1.00 84.31 97 ALA A N 1
ATOM 743 C CA . ALA A 1 97 ? 11.894 4.890 -11.575 1.00 84.31 97 ALA A CA 1
ATOM 744 C C . ALA A 1 97 ? 12.653 4.129 -10.472 1.00 84.31 97 ALA A C 1
ATOM 746 O O . ALA A 1 97 ? 12.156 3.140 -9.937 1.00 84.31 97 ALA A O 1
ATOM 747 N N . ILE A 1 98 ? 13.865 4.571 -10.112 1.00 87.75 98 ILE A N 1
ATOM 748 C CA . ILE A 1 98 ? 14.608 4.016 -8.968 1.00 87.75 98 ILE A CA 1
ATOM 749 C C . ILE A 1 98 ? 13.835 4.272 -7.676 1.00 87.75 98 ILE A C 1
ATOM 751 O O . ILE A 1 98 ? 13.661 3.353 -6.876 1.00 87.75 98 ILE A O 1
ATOM 755 N N . ALA A 1 99 ? 13.375 5.509 -7.482 1.00 88.62 99 ALA A N 1
ATOM 756 C CA . ALA A 1 99 ? 12.651 5.911 -6.288 1.00 88.62 99 ALA A CA 1
ATOM 757 C C . ALA A 1 99 ? 11.366 5.095 -6.106 1.00 88.62 99 ALA A C 1
ATOM 759 O O . ALA A 1 99 ? 11.122 4.613 -5.003 1.00 88.62 99 ALA A O 1
ATOM 760 N N . SER A 1 100 ? 10.586 4.863 -7.170 1.00 89.00 100 SER A N 1
ATOM 761 C CA . SER A 1 100 ? 9.369 4.049 -7.074 1.00 89.00 100 SER A CA 1
ATOM 762 C C . SER A 1 100 ? 9.668 2.600 -6.684 1.00 89.00 100 SER A C 1
ATOM 764 O O . SER A 1 100 ? 9.003 2.058 -5.803 1.00 89.00 100 SER A O 1
ATOM 766 N N . ILE A 1 101 ? 10.715 1.987 -7.249 1.00 88.56 101 ILE A N 1
ATOM 767 C CA . ILE A 1 101 ? 11.143 0.628 -6.877 1.00 88.56 101 ILE A CA 1
ATOM 768 C C . ILE A 1 101 ? 11.576 0.578 -5.406 1.00 88.56 101 ILE A C 1
ATOM 770 O O . ILE A 1 101 ? 11.141 -0.308 -4.672 1.00 88.56 101 ILE A O 1
ATOM 774 N N . LEU A 1 102 ? 12.401 1.530 -4.955 1.00 90.69 102 LEU A N 1
ATOM 775 C CA . LEU A 1 102 ? 12.854 1.593 -3.561 1.00 90.69 102 LEU A CA 1
ATOM 776 C C . LEU A 1 102 ? 11.683 1.777 -2.591 1.00 90.69 102 LEU A C 1
ATOM 778 O O . LEU A 1 102 ? 11.604 1.059 -1.596 1.00 90.69 102 LEU A O 1
ATOM 782 N N . LEU A 1 103 ? 10.754 2.687 -2.896 1.00 90.94 103 LEU A N 1
ATOM 783 C CA . LEU A 1 103 ? 9.553 2.903 -2.088 1.00 90.94 103 LEU A CA 1
ATOM 784 C C . LEU A 1 103 ? 8.681 1.647 -2.027 1.00 90.94 103 LEU A C 1
ATOM 786 O O . LEU A 1 103 ? 8.172 1.322 -0.959 1.00 90.94 103 LEU A O 1
ATOM 790 N N . THR A 1 104 ? 8.559 0.907 -3.132 1.00 90.25 104 THR A N 1
ATOM 791 C CA . THR A 1 104 ? 7.788 -0.344 -3.159 1.00 90.25 104 THR A CA 1
ATOM 792 C C . THR A 1 104 ? 8.426 -1.415 -2.274 1.00 90.25 104 THR A C 1
ATOM 794 O O . THR A 1 104 ? 7.734 -2.070 -1.499 1.00 90.25 104 THR A O 1
ATOM 797 N N . ILE A 1 105 ? 9.755 -1.556 -2.310 1.00 90.12 105 ILE A N 1
ATOM 798 C CA . ILE A 1 105 ? 10.483 -2.488 -1.435 1.00 90.12 105 ILE A CA 1
ATOM 799 C C . ILE A 1 105 ? 10.277 -2.115 0.039 1.00 90.12 105 ILE A C 1
ATOM 801 O O . ILE A 1 105 ? 9.940 -2.979 0.850 1.00 90.12 105 ILE A O 1
ATOM 805 N N . ILE A 1 106 ? 10.436 -0.832 0.383 1.00 92.12 106 ILE A N 1
ATOM 806 C CA . ILE A 1 106 ? 10.210 -0.330 1.746 1.00 92.12 106 ILE A CA 1
ATOM 807 C C . ILE A 1 106 ? 8.774 -0.624 2.191 1.00 92.12 106 ILE A C 1
ATOM 809 O O . ILE A 1 106 ? 8.573 -1.101 3.307 1.00 92.12 106 ILE A O 1
ATOM 813 N N . LEU A 1 107 ? 7.788 -0.393 1.318 1.00 91.19 107 LEU A N 1
ATOM 814 C CA . LEU A 1 107 ? 6.383 -0.666 1.602 1.00 91.19 107 LEU A CA 1
ATOM 815 C C . LEU A 1 107 ? 6.141 -2.150 1.897 1.00 91.19 107 LEU A C 1
ATOM 817 O O . LEU A 1 107 ? 5.505 -2.464 2.897 1.00 91.19 107 LEU A O 1
ATOM 821 N N . VAL A 1 108 ? 6.684 -3.064 1.088 1.00 90.94 108 VAL A N 1
ATOM 822 C CA . VAL A 1 108 ? 6.536 -4.513 1.305 1.00 90.94 108 VAL A CA 1
ATOM 823 C C . VAL A 1 108 ? 7.102 -4.933 2.667 1.00 90.94 108 VAL A C 1
ATOM 825 O O . VAL A 1 108 ? 6.428 -5.645 3.413 1.00 90.94 108 VAL A O 1
ATOM 828 N N . PHE A 1 109 ? 8.301 -4.464 3.033 1.00 91.81 109 PHE A N 1
ATOM 829 C CA . PHE A 1 109 ? 8.888 -4.759 4.346 1.00 91.81 109 PHE A CA 1
ATOM 830 C C . PHE A 1 109 ? 8.087 -4.147 5.497 1.00 91.81 109 PHE A C 1
ATOM 832 O O . PHE A 1 109 ? 7.868 -4.812 6.511 1.00 91.81 109 PHE A O 1
ATOM 839 N N . ALA A 1 110 ? 7.618 -2.908 5.342 1.00 90.38 110 ALA A N 1
ATOM 840 C CA . ALA A 1 110 ? 6.794 -2.247 6.344 1.00 90.38 110 ALA A CA 1
ATOM 841 C C . ALA A 1 110 ? 5.463 -2.986 6.549 1.00 90.38 110 ALA A C 1
ATOM 843 O O . ALA A 1 110 ? 5.101 -3.275 7.686 1.00 90.38 110 ALA A O 1
ATOM 844 N N . CYS A 1 111 ? 4.768 -3.371 5.474 1.00 90.44 111 CYS A N 1
ATOM 845 C CA . CYS A 1 111 ? 3.525 -4.135 5.559 1.00 90.44 111 CYS A CA 1
ATOM 846 C C . CYS A 1 111 ? 3.734 -5.511 6.201 1.00 90.44 111 CYS A C 1
ATOM 848 O O . CYS A 1 111 ? 2.938 -5.902 7.050 1.00 90.44 111 CYS A O 1
ATOM 850 N N . ALA A 1 112 ? 4.816 -6.223 5.868 1.00 89.44 112 ALA A N 1
ATOM 851 C CA . ALA A 1 112 ? 5.157 -7.490 6.516 1.00 89.44 112 ALA A CA 1
ATOM 852 C C . ALA A 1 112 ? 5.442 -7.318 8.021 1.00 89.44 112 ALA A C 1
ATOM 854 O O . ALA A 1 112 ? 4.982 -8.118 8.836 1.00 89.44 112 ALA A O 1
ATOM 855 N N . GLY A 1 113 ? 6.156 -6.254 8.404 1.00 89.81 113 GLY A N 1
ATOM 856 C CA . GLY A 1 113 ? 6.413 -5.916 9.805 1.00 89.81 113 GLY A CA 1
ATOM 857 C C . GLY A 1 113 ? 5.135 -5.573 10.571 1.00 89.81 113 GLY A C 1
ATOM 858 O O . GLY A 1 113 ? 4.916 -6.091 11.664 1.00 89.81 113 GLY A O 1
ATOM 859 N N . ILE A 1 114 ? 4.253 -4.762 9.979 1.00 87.31 114 ILE A N 1
ATOM 860 C CA . ILE A 1 114 ? 2.952 -4.419 10.565 1.00 87.31 114 ILE A CA 1
ATOM 861 C C . ILE A 1 114 ? 2.081 -5.678 10.697 1.00 87.31 114 ILE A C 1
ATOM 863 O O . ILE A 1 114 ? 1.520 -5.899 11.765 1.00 87.31 114 ILE A O 1
ATOM 867 N N . LEU A 1 115 ? 2.025 -6.547 9.678 1.00 87.69 115 LEU A N 1
ATOM 868 C CA . LEU A 1 115 ? 1.322 -7.838 9.745 1.00 87.69 115 LEU A CA 1
ATOM 869 C C . LEU A 1 115 ? 1.800 -8.683 10.931 1.00 87.69 115 LEU A C 1
ATOM 871 O O . LEU A 1 115 ? 0.977 -9.201 11.684 1.00 87.69 115 LEU A O 1
ATOM 875 N N . LEU A 1 116 ? 3.118 -8.797 11.116 1.00 88.50 116 LEU A N 1
ATOM 876 C CA . LEU A 1 116 ? 3.702 -9.547 12.227 1.00 88.50 116 LEU A CA 1
ATOM 877 C C . LEU A 1 116 ? 3.318 -8.938 13.581 1.00 88.50 116 LEU A C 1
ATOM 879 O O . LEU A 1 116 ? 2.919 -9.666 14.486 1.00 88.50 116 LEU A O 1
ATOM 883 N N . ILE A 1 117 ? 3.403 -7.612 13.718 1.00 87.06 117 ILE A N 1
ATOM 884 C CA . ILE A 1 117 ? 3.043 -6.904 14.952 1.00 87.06 117 ILE A CA 1
ATOM 885 C C . ILE A 1 117 ? 1.558 -7.106 15.279 1.00 87.06 117 ILE A C 1
ATOM 887 O O . ILE A 1 117 ? 1.228 -7.506 16.392 1.00 87.06 117 ILE A O 1
ATOM 891 N N . LEU A 1 118 ? 0.660 -6.893 14.315 1.00 83.88 118 LEU A N 1
ATOM 892 C CA . LEU A 1 118 ? -0.784 -7.063 14.511 1.00 83.88 118 LEU A CA 1
ATOM 893 C C . LEU A 1 118 ? -1.144 -8.510 14.868 1.00 83.88 118 LEU A C 1
ATOM 895 O O . LEU A 1 118 ? -1.984 -8.737 15.740 1.00 83.88 118 LEU A O 1
ATOM 899 N N . TYR A 1 119 ? -0.470 -9.483 14.249 1.00 84.94 119 TYR A N 1
ATOM 900 C CA . TYR A 1 119 ? -0.619 -10.895 14.588 1.00 84.94 119 TYR A CA 1
ATOM 901 C C . TYR A 1 119 ? -0.181 -11.190 16.032 1.00 84.94 119 TYR A C 1
ATOM 903 O O . TYR A 1 119 ? -0.903 -11.862 16.769 1.00 84.94 119 TYR A O 1
ATOM 911 N N . LEU A 1 120 ? 0.962 -10.649 16.472 1.00 86.69 120 LEU A N 1
ATOM 912 C CA . LEU A 1 120 ? 1.466 -10.829 17.840 1.00 86.69 120 LEU A CA 1
ATOM 913 C C . LEU A 1 120 ? 0.547 -10.203 18.898 1.00 86.69 120 LEU A C 1
ATOM 915 O O . LEU A 1 120 ? 0.377 -10.778 19.973 1.00 86.69 120 LEU A O 1
ATOM 919 N N . ILE A 1 121 ? -0.079 -9.065 18.587 1.00 84.44 121 ILE A N 1
ATOM 920 C CA . ILE A 1 121 ? -1.028 -8.375 19.478 1.00 84.44 121 ILE A CA 1
ATOM 921 C C . ILE A 1 121 ? -2.438 -9.010 19.404 1.00 84.44 121 ILE A C 1
ATOM 923 O O . ILE A 1 121 ? -3.339 -8.612 20.135 1.00 84.44 121 ILE A O 1
ATOM 927 N N . ARG A 1 122 ? -2.631 -10.054 18.580 1.00 83.88 122 ARG A N 1
ATOM 928 C CA . ARG A 1 122 ? -3.907 -10.770 18.379 1.00 83.88 122 ARG A CA 1
ATOM 929 C C . ARG A 1 122 ? -5.050 -9.867 17.901 1.00 83.88 122 ARG A C 1
ATOM 931 O O . ARG A 1 122 ? -6.200 -10.060 18.290 1.00 83.88 122 ARG A O 1
ATOM 938 N N . ILE A 1 123 ? -4.733 -8.898 17.046 1.00 77.38 123 ILE A N 1
ATOM 939 C CA . ILE A 1 123 ? -5.741 -8.093 16.347 1.00 77.38 123 ILE A CA 1
ATOM 940 C C . ILE A 1 123 ? -6.588 -9.009 15.451 1.00 77.38 123 ILE A C 1
ATOM 942 O O . ILE A 1 123 ? -6.100 -10.004 14.909 1.00 77.38 123 ILE A O 1
ATOM 946 N N . GLU A 1 124 ? -7.866 -8.669 15.291 1.00 77.19 124 GLU A N 1
ATOM 947 C CA . GLU A 1 124 ? -8.805 -9.460 14.504 1.00 77.19 124 GLU A CA 1
ATOM 948 C C . GLU A 1 124 ? -8.352 -9.624 13.037 1.00 77.19 124 GLU A C 1
ATOM 950 O O . GLU A 1 124 ? -7.898 -8.689 12.371 1.00 77.19 124 GLU A O 1
ATOM 955 N N . LEU A 1 125 ? -8.553 -10.832 12.503 1.00 72.12 125 LEU A N 1
ATOM 956 C CA . LEU A 1 125 ? -8.308 -11.214 11.106 1.00 72.12 125 LEU A CA 1
ATOM 957 C C . LEU A 1 125 ? -8.768 -10.212 10.021 1.00 72.12 125 LEU A C 1
ATOM 959 O O . LEU A 1 125 ? -8.009 -10.033 9.064 1.00 72.12 125 LEU A O 1
ATOM 963 N N . PRO A 1 126 ? -9.937 -9.537 10.109 1.00 76.25 126 PRO A N 1
ATOM 964 C CA . PRO A 1 126 ? -10.359 -8.548 9.112 1.00 76.25 126 PRO A CA 1
ATOM 965 C C . PRO A 1 126 ? -9.367 -7.401 8.873 1.00 76.25 126 PRO A C 1
ATOM 967 O O . PRO A 1 126 ? -9.342 -6.874 7.763 1.00 76.25 126 PRO A O 1
ATOM 970 N N . PHE A 1 127 ? -8.518 -7.047 9.845 1.00 71.06 127 PHE A N 1
ATOM 971 C CA . PHE A 1 127 ? -7.496 -6.003 9.675 1.00 71.06 127 PHE A CA 1
ATOM 972 C C . PHE A 1 127 ? -6.227 -6.523 8.976 1.00 71.06 127 PHE A C 1
ATOM 974 O O . PHE A 1 127 ? -5.503 -5.758 8.341 1.00 71.06 127 PHE A O 1
ATOM 981 N N . LEU A 1 128 ? -5.970 -7.834 9.045 1.00 73.31 128 LEU A N 1
ATOM 982 C CA . LEU A 1 128 ? -4.800 -8.477 8.439 1.00 73.31 128 LEU A CA 1
ATOM 983 C C . LEU A 1 128 ? -4.991 -8.720 6.934 1.00 73.31 128 LEU A C 1
ATOM 985 O O . LEU A 1 128 ? -4.042 -8.608 6.155 1.00 73.31 128 LEU A O 1
ATOM 989 N N . ILE A 1 129 ? -6.218 -9.045 6.512 1.00 80.50 129 ILE A N 1
ATOM 990 C CA . ILE A 1 129 ? -6.510 -9.441 5.126 1.00 80.50 129 ILE A CA 1
ATOM 991 C C . ILE A 1 129 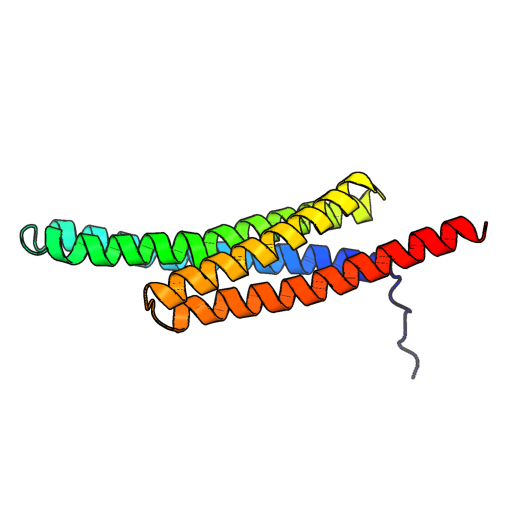? -6.178 -8.317 4.129 1.00 80.50 129 ILE A C 1
ATOM 993 O O . ILE A 1 129 ? -5.402 -8.577 3.207 1.00 80.50 129 ILE A O 1
ATOM 997 N N . PRO A 1 130 ? -6.654 -7.068 4.286 1.00 77.75 130 PRO A N 1
ATOM 998 C CA . PRO A 1 130 ? -6.377 -6.013 3.310 1.00 77.75 130 PRO A CA 1
ATOM 999 C C . PRO A 1 130 ? -4.887 -5.695 3.199 1.00 77.75 130 PRO A C 1
ATOM 1001 O O . PRO A 1 130 ? -4.374 -5.537 2.093 1.00 77.75 130 PRO A O 1
ATOM 1004 N N . LEU A 1 131 ? -4.171 -5.704 4.326 1.00 79.62 131 LEU A N 1
ATOM 1005 C CA . LEU A 1 131 ? -2.728 -5.485 4.359 1.00 79.62 131 LEU A CA 1
ATOM 1006 C C . LEU A 1 131 ? -1.976 -6.596 3.605 1.00 79.62 131 LEU A C 1
ATOM 1008 O O . LEU A 1 131 ? -1.055 -6.314 2.836 1.00 79.62 131 LEU A O 1
ATOM 1012 N N . SER A 1 132 ? -2.405 -7.855 3.747 1.00 80.75 132 SER A N 1
ATOM 1013 C CA . SER A 1 132 ? -1.832 -8.982 3.000 1.00 80.75 132 SER A CA 1
ATOM 1014 C C . SER A 1 132 ? -2.097 -8.896 1.491 1.00 80.75 132 SER A C 1
ATOM 1016 O O . SER A 1 132 ? -1.175 -9.100 0.700 1.00 80.75 132 SER A O 1
ATOM 1018 N N . VAL A 1 133 ? -3.310 -8.506 1.079 1.00 86.06 133 VAL A N 1
ATOM 1019 C CA . VAL A 1 133 ? -3.669 -8.320 -0.338 1.00 86.06 133 VAL A CA 1
ATOM 1020 C C . VAL A 1 133 ? -2.828 -7.213 -0.967 1.00 86.06 133 VAL A C 1
ATOM 1022 O O . VAL A 1 133 ? -2.258 -7.414 -2.038 1.00 86.06 133 VAL A O 1
ATOM 1025 N N . VAL A 1 134 ? -2.691 -6.073 -0.283 1.00 84.56 134 VAL A N 1
ATOM 1026 C CA . VAL A 1 134 ? -1.853 -4.954 -0.738 1.00 84.56 134 VAL A CA 1
ATOM 1027 C C . VAL A 1 134 ? -0.388 -5.381 -0.845 1.00 84.56 134 VAL A C 1
ATOM 1029 O O . VAL A 1 134 ? 0.263 -5.083 -1.843 1.00 84.56 134 VAL A O 1
ATOM 1032 N N . THR A 1 135 ? 0.120 -6.142 0.126 1.00 83.38 135 THR A N 1
ATOM 1033 C CA . THR A 1 135 ? 1.501 -6.653 0.095 1.00 83.38 135 THR A CA 1
ATOM 1034 C C . THR A 1 135 ? 1.738 -7.555 -1.118 1.00 83.38 135 THR A C 1
ATOM 1036 O O . THR A 1 135 ? 2.708 -7.362 -1.848 1.00 83.38 135 THR A O 1
ATOM 1039 N N . ILE A 1 136 ? 0.842 -8.516 -1.375 1.00 88.00 136 ILE A N 1
ATOM 1040 C CA . ILE A 1 136 ? 0.943 -9.429 -2.527 1.00 88.00 136 ILE A CA 1
ATOM 1041 C C . ILE A 1 136 ? 0.882 -8.646 -3.843 1.00 88.00 136 ILE A C 1
ATOM 1043 O O . ILE A 1 136 ? 1.681 -8.896 -4.748 1.00 88.00 136 ILE A O 1
ATOM 1047 N N . LEU A 1 137 ? -0.032 -7.678 -3.943 1.00 89.38 137 LEU A N 1
ATOM 1048 C CA . LEU A 1 137 ? -0.170 -6.833 -5.124 1.00 89.38 137 LEU A CA 1
ATOM 1049 C C . LEU A 1 137 ? 1.122 -6.052 -5.409 1.00 89.38 137 LEU A C 1
ATOM 1051 O O . LEU A 1 137 ? 1.614 -6.072 -6.537 1.00 89.38 137 LEU A O 1
ATOM 1055 N N . HIS A 1 138 ? 1.723 -5.447 -4.381 1.00 85.12 138 HIS A N 1
ATOM 1056 C CA . HIS A 1 138 ? 2.981 -4.704 -4.510 1.00 85.12 138 HIS A CA 1
ATOM 1057 C C . HIS A 1 138 ? 4.176 -5.586 -4.859 1.00 85.12 138 HIS A C 1
ATOM 1059 O O . HIS A 1 138 ? 5.047 -5.162 -5.621 1.00 85.12 138 HIS A O 1
ATOM 1065 N N . VAL A 1 139 ? 4.213 -6.837 -4.392 1.00 83.81 139 VAL A N 1
ATOM 1066 C CA . VAL A 1 139 ? 5.217 -7.810 -4.851 1.00 83.81 139 VAL A CA 1
ATOM 1067 C C . VAL A 1 139 ? 5.079 -8.040 -6.359 1.00 83.81 139 VAL A C 1
ATOM 1069 O O . VAL A 1 139 ? 6.071 -7.954 -7.085 1.00 83.81 139 VAL A O 1
ATOM 1072 N N . ILE A 1 140 ? 3.857 -8.258 -6.858 1.00 86.50 140 ILE A N 1
ATOM 1073 C CA . ILE A 1 140 ? 3.596 -8.450 -8.294 1.00 86.50 140 ILE A CA 1
ATOM 1074 C C . ILE A 1 140 ? 4.002 -7.202 -9.090 1.00 86.50 140 ILE A C 1
ATOM 1076 O O . ILE A 1 140 ? 4.703 -7.313 -10.099 1.00 86.50 140 I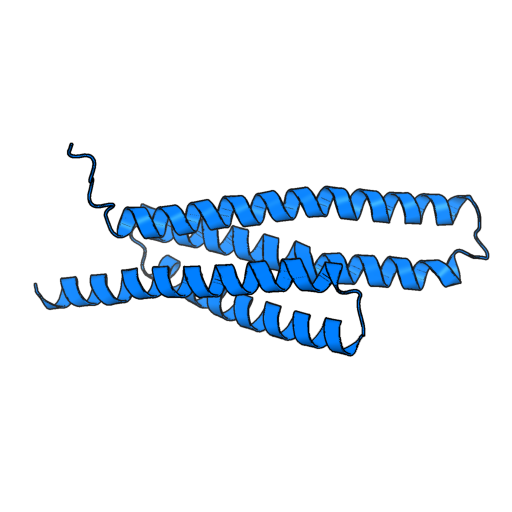LE A O 1
ATOM 1080 N N . PHE A 1 141 ? 3.618 -6.010 -8.633 1.00 84.62 141 PHE A N 1
ATOM 1081 C CA . PHE A 1 141 ? 3.967 -4.751 -9.293 1.00 84.62 141 PHE A CA 1
ATOM 1082 C C . PHE A 1 141 ? 5.477 -4.508 -9.318 1.00 84.62 141 PHE A C 1
ATOM 1084 O O . PHE A 1 141 ? 6.016 -4.139 -10.363 1.00 84.62 141 PHE A O 1
ATOM 1091 N N . THR A 1 142 ? 6.186 -4.828 -8.232 1.00 82.31 142 THR A N 1
ATOM 1092 C CA . THR A 1 142 ? 7.654 -4.765 -8.175 1.00 82.31 142 THR A CA 1
ATOM 1093 C C . THR A 1 142 ? 8.287 -5.638 -9.255 1.00 82.31 142 THR A C 1
ATOM 1095 O O . THR A 1 142 ? 9.172 -5.177 -9.977 1.00 82.31 142 THR A O 1
ATOM 1098 N N . PHE A 1 143 ? 7.818 -6.879 -9.426 1.00 83.06 143 PHE A N 1
ATOM 1099 C CA . PHE A 1 143 ? 8.310 -7.760 -10.489 1.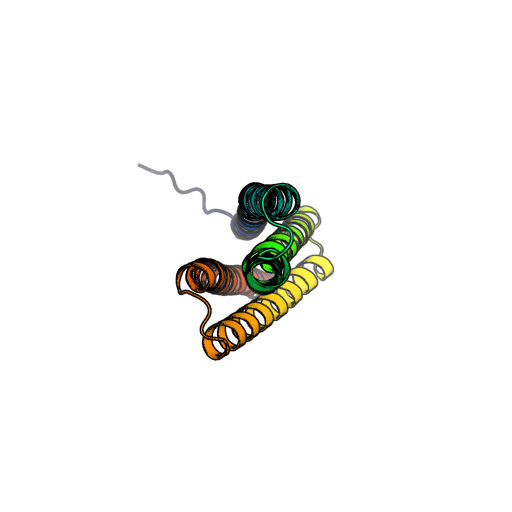00 83.06 143 PHE A CA 1
ATOM 1100 C C . PHE A 1 143 ? 8.083 -7.163 -11.881 1.00 83.06 143 PHE A C 1
ATOM 1102 O O . PHE A 1 143 ? 8.985 -7.206 -12.724 1.00 83.06 143 PHE A O 1
ATOM 1109 N N . VAL A 1 144 ? 6.916 -6.560 -12.126 1.00 82.56 144 VAL A N 1
ATOM 1110 C CA . VAL A 1 144 ? 6.620 -5.898 -13.405 1.00 82.56 144 VAL A CA 1
ATOM 1111 C C . VAL A 1 144 ? 7.563 -4.713 -13.640 1.00 82.56 144 VAL A C 1
ATOM 1113 O O . VAL A 1 144 ? 8.174 -4.638 -14.709 1.00 82.56 144 VAL A O 1
ATOM 1116 N N . LEU A 1 145 ? 7.758 -3.838 -12.650 1.00 80.44 145 LEU A N 1
ATOM 1117 C CA . LEU A 1 145 ? 8.644 -2.671 -12.748 1.00 80.44 145 LEU A CA 1
ATOM 1118 C C . LEU A 1 145 ? 10.118 -3.064 -12.943 1.00 80.44 145 LEU A C 1
ATOM 1120 O O . LEU A 1 145 ? 10.807 -2.501 -13.799 1.00 80.44 145 LEU A O 1
ATOM 1124 N N . LEU A 1 146 ? 10.599 -4.082 -12.223 1.00 81.25 146 LEU A N 1
ATOM 1125 C CA . LEU A 1 146 ? 11.950 -4.623 -12.400 1.00 81.25 146 LEU A CA 1
ATOM 1126 C C . LEU A 1 146 ? 12.136 -5.242 -13.791 1.00 81.25 146 LEU A C 1
ATOM 1128 O O . LEU A 1 146 ? 13.168 -5.026 -14.430 1.00 81.25 146 LEU A O 1
ATOM 1132 N N . SER A 1 147 ? 11.131 -5.969 -14.293 1.00 77.88 147 SER A N 1
ATOM 1133 C CA . SER A 1 147 ? 11.176 -6.573 -15.630 1.00 77.88 147 SER A CA 1
ATOM 1134 C C . SER A 1 147 ? 11.210 -5.527 -16.749 1.00 77.88 147 SER A C 1
ATOM 1136 O O . SER A 1 147 ? 11.867 -5.740 -17.769 1.00 77.88 147 SER A O 1
ATOM 1138 N N . PHE A 1 148 ? 10.548 -4.382 -16.562 1.00 73.94 148 PHE A N 1
ATOM 1139 C CA . PHE A 1 148 ? 10.630 -3.247 -17.478 1.00 73.94 148 PHE A CA 1
ATOM 1140 C C . PHE A 1 148 ? 12.071 -2.724 -17.545 1.00 73.94 148 PHE A C 1
ATOM 1142 O O . PHE A 1 148 ? 12.685 -2.716 -18.613 1.00 73.94 148 PHE A O 1
ATOM 1149 N N . ARG A 1 149 ? 12.657 -2.408 -16.388 1.00 71.94 149 ARG A N 1
ATOM 1150 C CA . ARG A 1 149 ? 13.976 -1.776 -16.316 1.00 71.94 149 ARG A CA 1
ATOM 1151 C C . ARG A 1 149 ? 15.131 -2.677 -16.748 1.00 71.94 149 ARG A C 1
ATOM 1153 O O . ARG A 1 149 ? 16.028 -2.230 -17.460 1.00 71.94 149 ARG A O 1
ATOM 1160 N N . ALA A 1 150 ? 15.112 -3.953 -16.361 1.00 72.38 150 ALA A N 1
ATOM 1161 C CA . ALA A 1 150 ? 16.145 -4.911 -16.761 1.00 72.38 150 ALA A CA 1
ATOM 1162 C C . ALA A 1 150 ? 16.242 -5.062 -18.289 1.00 72.38 150 ALA A C 1
ATOM 1164 O O . ALA A 1 150 ? 17.306 -5.377 -18.820 1.00 72.38 150 ALA A O 1
ATOM 1165 N N . ASN A 1 151 ? 15.138 -4.833 -19.001 1.00 66.06 151 ASN A N 1
ATOM 1166 C CA . ASN A 1 151 ? 15.084 -4.942 -20.451 1.00 66.06 151 ASN A CA 1
ATOM 1167 C C . ASN A 1 151 ? 15.426 -3.630 -21.173 1.00 66.06 151 ASN A C 1
ATOM 1169 O O . ASN A 1 151 ? 16.013 -3.705 -22.251 1.00 66.06 151 ASN A O 1
ATOM 1173 N N . ASP A 1 152 ? 15.141 -2.463 -20.587 1.00 68.38 152 ASP A N 1
ATOM 1174 C CA . ASP A 1 152 ? 15.617 -1.172 -21.114 1.00 68.38 152 ASP A CA 1
ATOM 1175 C C . ASP A 1 152 ? 17.149 -1.068 -21.029 1.00 68.38 152 ASP A C 1
ATOM 1177 O O . ASP A 1 152 ? 17.802 -0.712 -22.009 1.00 68.38 152 ASP A O 1
ATOM 1181 N N . LEU A 1 153 ? 17.745 -1.521 -19.918 1.00 68.00 153 LEU A N 1
ATOM 1182 C CA . LEU A 1 153 ? 19.205 -1.618 -19.778 1.00 68.00 153 LEU A CA 1
ATOM 1183 C C . LEU A 1 153 ? 19.840 -2.577 -20.799 1.00 68.00 153 LEU A C 1
ATOM 1185 O O . LEU A 1 153 ? 20.964 -2.354 -21.247 1.00 68.00 153 LEU A O 1
ATOM 1189 N N . LYS A 1 154 ? 19.139 -3.656 -21.179 1.00 70.25 154 LYS A N 1
ATOM 1190 C CA . LYS A 1 154 ? 19.604 -4.571 -22.235 1.00 70.25 154 LYS A CA 1
ATOM 1191 C C . LYS A 1 154 ? 19.524 -3.931 -23.618 1.00 70.25 154 LYS A C 1
ATOM 1193 O O . LYS A 1 154 ? 20.469 -4.081 -24.381 1.00 70.25 154 LYS A O 1
ATOM 1198 N N . ALA A 1 155 ? 18.44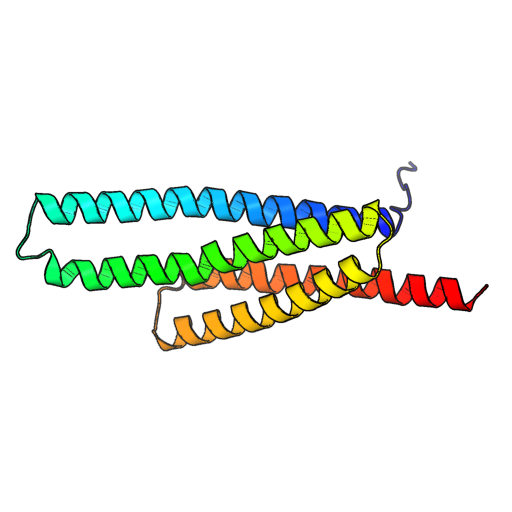2 -3.214 -23.919 1.00 65.25 155 ALA A N 1
ATOM 1199 C CA . ALA A 1 155 ? 18.272 -2.525 -25.198 1.00 65.25 155 ALA A CA 1
ATOM 1200 C C . ALA A 1 155 ? 19.319 -1.416 -25.406 1.00 65.25 155 ALA A C 1
ATOM 1202 O O . ALA A 1 155 ? 19.798 -1.237 -26.521 1.00 65.25 155 ALA A O 1
ATOM 1203 N N . GLN A 1 156 ? 19.732 -0.728 -24.335 1.00 63.72 156 GLN A N 1
ATOM 1204 C CA . GLN A 1 156 ? 20.823 0.253 -24.385 1.00 63.72 156 GLN A CA 1
ATOM 1205 C C . GLN A 1 156 ? 22.214 -0.365 -24.603 1.00 63.72 156 GLN A C 1
ATOM 1207 O O . GLN A 1 156 ? 23.087 0.322 -25.108 1.00 63.72 156 GLN A O 1
ATOM 1212 N N . ARG A 1 157 ? 22.446 -1.636 -24.237 1.00 64.31 157 ARG A N 1
ATOM 1213 C CA . ARG A 1 157 ? 23.740 -2.318 -24.472 1.00 64.31 157 ARG A CA 1
ATOM 1214 C C . ARG A 1 157 ? 23.898 -2.893 -25.879 1.00 64.31 157 ARG A C 1
ATOM 1216 O O . ARG A 1 157 ? 24.994 -3.310 -26.233 1.00 64.31 157 ARG A O 1
ATOM 1223 N N . THR A 1 158 ? 22.807 -3.012 -26.631 1.00 61.78 158 THR A N 1
ATOM 1224 C CA . THR A 1 158 ? 22.800 -3.564 -27.997 1.00 61.78 158 THR A CA 1
ATOM 1225 C C . THR A 1 158 ? 22.941 -2.499 -29.088 1.00 61.78 158 THR A C 1
ATOM 1227 O O . THR A 1 158 ? 22.905 -2.850 -30.265 1.00 61.78 158 THR A O 1
ATOM 1230 N N . VAL A 1 159 ? 23.074 -1.228 -28.700 1.00 49.72 159 VAL A N 1
ATOM 1231 C CA . VAL A 1 159 ? 23.367 -0.072 -29.563 1.00 49.72 159 VAL A CA 1
ATOM 1232 C C . VAL A 1 159 ? 24.786 0.387 -29.263 1.00 49.72 159 VAL A C 1
ATOM 1234 O O . VAL A 1 159 ? 25.499 0.719 -30.231 1.00 49.72 159 VAL A O 1
#